Protein AF-K7F8R0-F1 (afdb_monomer_lite)

InterPro domains:
  IPR014720 Double-stranded RNA-binding domain [PF00035] (18-51)
  IPR040375 Microprocessor complex subunit DGCR8 [PTHR13482] (1-139)

Radius of gyration: 31.03 Å; chains: 1; bounding box: 39×104×56 Å

Foldseek 3Di:
DPDFDWDKDWADDPDQKIKIWIHGRPDIDIDIDNDPVVSVVVRVVVVVCVVPVPDDDVVVVCCVPNDVVVVVCPCVLQPQDPVNLCVPDDPPDDSVSVVVSVVVVVVVVVVVVVVVVPDPDDDPDDDDDDDDDDDDDDDD

Organism: Pelodiscus sinensis (NCBI:txid13735)

Sequence (140 aa):
MGDTSIKFEVIPGKNQKSEYVLTCGKHTVRGWCKNKRVGKQLASQKILQLLHPHVKNWGSLLRMYGRENNKMVKQETSDKSVIELQQYAKKNKPNVHILNKLQEEMKKLAQEREETRKKPKMTIVESIQPGSEPLCTVDV

Structure (mmCIF, N/CA/C/O backbone):
data_AF-K7F8R0-F1
#
_entry.id   AF-K7F8R0-F1
#
loop_
_atom_site.group_PDB
_atom_site.id
_atom_site.type_symbol
_atom_site.label_atom_id
_atom_site.label_alt_id
_atom_site.label_comp_id
_atom_site.label_asym_id
_atom_site.label_entity_id
_atom_site.label_seq_id
_atom_site.pdbx_PDB_ins_code
_atom_site.Cartn_x
_atom_site.Cartn_y
_atom_site.Cartn_z
_atom_site.occupancy
_atom_site.B_iso_or_equiv
_atom_site.auth_seq_id
_atom_site.auth_comp_id
_atom_site.auth_asym_id
_atom_site.auth_atom_id
_atom_site.pdbx_PDB_model_num
ATOM 1 N N . MET A 1 1 ? -6.147 -15.015 0.714 1.00 50.31 1 MET A N 1
ATOM 2 C CA . MET A 1 1 ? -5.274 -14.176 -0.144 1.00 50.31 1 MET A CA 1
ATOM 3 C C . MET A 1 1 ? -3.849 -14.188 0.418 1.00 50.31 1 MET A C 1
ATOM 5 O O . MET A 1 1 ? -3.271 -13.133 0.646 1.00 50.31 1 MET A O 1
ATOM 9 N N . GLY A 1 2 ? -3.316 -15.375 0.713 1.00 52.72 2 GLY A N 1
ATOM 10 C CA . GLY A 1 2 ? -1.938 -15.565 1.170 1.00 52.72 2 GLY A CA 1
ATOM 11 C C . GLY A 1 2 ? -1.129 -16.126 0.008 1.00 52.72 2 GLY A C 1
ATOM 12 O O . GLY A 1 2 ? -1.693 -16.850 -0.805 1.00 52.72 2 GLY A O 1
ATOM 13 N N . ASP A 1 3 ? 0.141 -15.752 -0.076 1.00 53.88 3 ASP A N 1
ATOM 14 C CA . ASP A 1 3 ? 1.153 -16.313 -0.986 1.00 53.88 3 ASP A CA 1
ATOM 15 C C . ASP A 1 3 ? 1.229 -15.758 -2.414 1.00 53.88 3 ASP A C 1
ATOM 17 O O . ASP A 1 3 ? 1.693 -16.424 -3.339 1.00 53.88 3 ASP A O 1
ATOM 21 N N . THR A 1 4 ? 0.905 -14.478 -2.609 1.00 71.38 4 THR A N 1
ATOM 22 C CA . THR A 1 4 ? 1.433 -13.768 -3.784 1.00 71.38 4 THR A CA 1
ATOM 23 C C . THR A 1 4 ? 2.834 -13.266 -3.453 1.00 71.38 4 THR A C 1
ATOM 25 O O . THR A 1 4 ? 2.983 -12.325 -2.676 1.00 71.38 4 THR A O 1
ATOM 28 N N . SER A 1 5 ? 3.873 -13.878 -4.023 1.00 86.06 5 SER A N 1
ATOM 29 C CA . SER A 1 5 ? 5.242 -13.380 -3.860 1.00 86.06 5 SER A CA 1
ATOM 30 C C . SER A 1 5 ? 5.360 -11.965 -4.445 1.00 86.06 5 SER A C 1
ATOM 32 O O . SER A 1 5 ? 4.982 -11.708 -5.593 1.00 86.06 5 SER A O 1
ATOM 34 N N . ILE A 1 6 ? 5.848 -11.029 -3.624 1.00 91.25 6 ILE A N 1
ATOM 35 C CA . ILE A 1 6 ? 6.042 -9.627 -4.004 1.00 91.25 6 ILE A CA 1
ATOM 36 C C . ILE A 1 6 ? 7.539 -9.340 -4.039 1.00 91.25 6 ILE A C 1
ATOM 38 O O . ILE A 1 6 ? 8.221 -9.453 -3.021 1.00 91.25 6 ILE A O 1
ATOM 42 N N . LYS A 1 7 ? 8.046 -8.932 -5.202 1.00 94.69 7 LYS A N 1
ATOM 43 C CA . LYS A 1 7 ? 9.437 -8.499 -5.386 1.00 94.69 7 LYS A CA 1
ATOM 44 C C . LYS A 1 7 ? 9.458 -7.073 -5.910 1.00 94.69 7 LYS A C 1
ATOM 46 O O . LYS A 1 7 ? 8.760 -6.760 -6.871 1.00 94.69 7 LYS A O 1
ATOM 51 N N . PHE A 1 8 ? 10.235 -6.210 -5.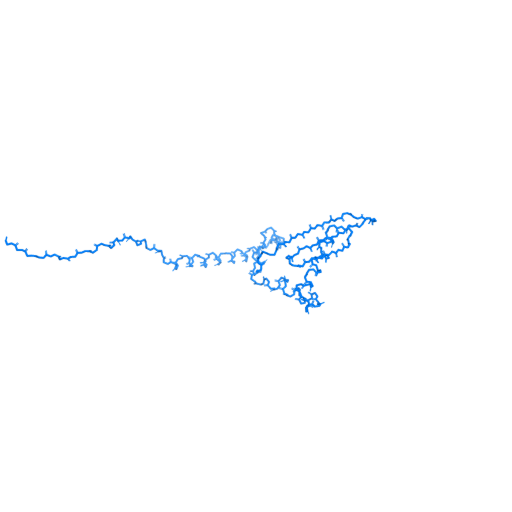262 1.00 95.69 8 PHE A N 1
ATOM 52 C CA . PHE A 1 8 ? 10.375 -4.808 -5.640 1.00 95.69 8 PHE A CA 1
ATOM 53 C C . PHE A 1 8 ? 11.844 -4.438 -5.780 1.00 95.69 8 PHE A C 1
ATOM 55 O O . PHE A 1 8 ? 12.605 -4.529 -4.815 1.00 95.69 8 PHE A O 1
ATOM 62 N N . GLU A 1 9 ? 12.199 -3.943 -6.955 1.00 95.38 9 GLU A N 1
ATOM 63 C CA . GLU A 1 9 ? 13.558 -3.574 -7.319 1.00 95.38 9 GLU A CA 1
ATOM 64 C C . GLU A 1 9 ? 13.592 -2.137 -7.844 1.00 95.38 9 GLU A C 1
ATOM 66 O O . GLU A 1 9 ? 12.618 -1.620 -8.400 1.00 95.38 9 GLU A O 1
ATOM 71 N N . VAL A 1 10 ? 14.722 -1.468 -7.618 1.00 94.69 10 VAL A N 1
ATOM 72 C CA . VAL A 1 10 ? 14.986 -0.125 -8.133 1.00 94.69 10 VAL A CA 1
ATOM 73 C C . VAL A 1 10 ? 16.331 -0.149 -8.828 1.00 94.69 10 VAL A C 1
ATOM 75 O O . VAL A 1 10 ? 17.348 -0.437 -8.203 1.00 94.69 10 VAL A O 1
ATOM 78 N N . ILE A 1 11 ? 16.313 0.184 -10.109 1.00 94.00 11 ILE A N 1
ATOM 79 C CA . ILE A 1 11 ? 17.474 0.226 -10.979 1.00 94.00 11 ILE A CA 1
ATOM 80 C C . ILE A 1 11 ? 17.855 1.704 -11.137 1.00 94.00 11 ILE A C 1
ATOM 82 O O . ILE A 1 11 ? 17.040 2.505 -11.611 1.00 94.00 11 ILE A O 1
ATOM 86 N N . PRO A 1 12 ? 19.051 2.129 -10.695 1.00 92.25 12 PRO A N 1
ATOM 87 C CA . PRO A 1 12 ? 19.497 3.500 -10.900 1.00 92.25 12 PRO A CA 1
ATOM 88 C C . PRO A 1 12 ? 19.640 3.770 -12.401 1.00 92.25 12 PRO A C 1
ATOM 90 O O . PRO A 1 12 ? 20.236 2.981 -13.128 1.00 92.25 12 PRO A O 1
ATOM 93 N N . GLY A 1 13 ? 19.076 4.882 -12.871 1.00 88.62 13 GLY A N 1
ATOM 94 C CA . GLY A 1 13 ? 19.156 5.283 -14.270 1.00 88.62 13 GLY A CA 1
ATOM 95 C C . GLY A 1 13 ? 19.813 6.645 -14.451 1.00 88.62 13 GLY A C 1
ATOM 96 O O . GLY A 1 13 ? 20.412 7.213 -13.538 1.00 88.62 13 GLY A O 1
ATOM 97 N N . LYS A 1 14 ? 19.706 7.172 -15.671 1.00 84.81 14 LYS A N 1
ATOM 98 C CA . LYS A 1 14 ? 20.285 8.467 -16.053 1.00 84.81 14 LYS A CA 1
ATOM 99 C C . LYS A 1 14 ? 19.407 9.629 -15.552 1.00 84.81 14 LYS A C 1
ATOM 101 O O . LYS A 1 14 ? 18.218 9.459 -15.286 1.00 84.81 14 LYS A O 1
ATOM 106 N N . ASN A 1 15 ? 19.979 10.832 -15.455 1.00 86.38 15 ASN A N 1
ATOM 107 C CA . ASN A 1 15 ? 19.266 12.084 -15.138 1.00 86.38 15 ASN A CA 1
ATOM 108 C C . ASN A 1 15 ? 18.554 12.110 -13.769 1.00 86.38 15 ASN A C 1
ATOM 110 O O . ASN A 1 15 ? 17.430 12.603 -13.662 1.00 86.38 15 ASN A O 1
ATOM 114 N N . GLN A 1 16 ? 19.193 11.574 -12.723 1.00 85.25 16 GLN A N 1
ATOM 115 C CA . GLN A 1 16 ? 18.655 11.534 -11.350 1.00 85.25 16 GLN A CA 1
ATOM 116 C C . GLN A 1 16 ? 17.259 10.888 -11.232 1.00 85.25 16 GLN A C 1
ATOM 118 O O . GLN A 1 16 ? 16.465 11.228 -10.352 1.00 85.25 16 GLN A O 1
ATOM 123 N N . LYS A 1 17 ? 16.940 9.952 -12.131 1.00 91.31 17 LYS A N 1
ATOM 124 C CA . LYS A 1 17 ? 15.740 9.118 -12.056 1.00 91.31 17 LYS A CA 1
ATOM 125 C C . LYS A 1 17 ? 16.150 7.656 -11.976 1.00 91.31 17 LYS A C 1
ATOM 127 O O . LYS A 1 17 ? 17.102 7.227 -12.622 1.00 91.31 17 LYS A O 1
ATOM 132 N N . SER A 1 18 ? 15.400 6.890 -11.200 1.00 94.81 18 SER A N 1
ATOM 133 C CA . SER A 1 18 ? 15.559 5.443 -11.092 1.00 94.81 18 SER A CA 1
ATOM 134 C C . SER A 1 18 ? 14.355 4.750 -11.714 1.00 94.81 18 SER A C 1
ATOM 136 O O . SER A 1 18 ? 13.216 5.200 -11.546 1.00 94.81 18 SER A O 1
ATOM 138 N N . GLU A 1 19 ? 14.596 3.657 -12.423 1.00 96.56 19 GLU A N 1
ATOM 139 C CA . GLU A 1 19 ? 13.537 2.764 -12.872 1.00 96.56 19 GLU A CA 1
ATOM 140 C C . GLU A 1 19 ? 13.111 1.881 -11.693 1.00 96.56 19 GLU A C 1
ATOM 142 O O . GLU A 1 19 ? 13.944 1.354 -10.961 1.00 96.56 19 GLU A O 1
ATOM 147 N N . TYR A 1 20 ? 11.811 1.757 -11.458 1.00 97.00 20 TYR A N 1
ATOM 148 C CA . TYR A 1 20 ? 11.249 0.809 -10.507 1.00 97.00 20 TYR A CA 1
ATOM 149 C C . TYR A 1 20 ? 10.670 -0.383 -11.258 1.00 97.00 20 TYR A C 1
ATOM 151 O O . TYR A 1 20 ? 10.066 -0.215 -12.319 1.00 97.00 20 TYR A O 1
ATOM 159 N N . VAL A 1 21 ? 10.780 -1.565 -10.656 1.00 97.12 21 VAL A N 1
ATOM 160 C CA . VAL A 1 21 ? 10.122 -2.793 -11.105 1.00 97.12 21 VAL A CA 1
ATOM 161 C C . VAL A 1 21 ? 9.427 -3.427 -9.901 1.00 97.12 21 VAL A C 1
ATOM 163 O O . VAL A 1 21 ? 10.037 -3.608 -8.848 1.00 97.12 21 VAL A O 1
ATOM 166 N N . LEU A 1 22 ? 8.134 -3.726 -10.028 1.00 97.06 22 LEU A N 1
ATOM 167 C CA . LEU A 1 22 ? 7.357 -4.440 -9.013 1.00 97.06 22 LEU A CA 1
ATOM 168 C C . LEU A 1 22 ? 6.680 -5.642 -9.657 1.00 97.06 22 LEU A C 1
ATOM 170 O O . LEU A 1 22 ? 5.896 -5.483 -10.593 1.00 97.06 22 LEU A O 1
ATOM 174 N N . THR A 1 23 ? 6.945 -6.815 -9.099 1.00 96.19 23 THR A N 1
ATOM 175 C CA . THR A 1 23 ? 6.323 -8.078 -9.488 1.00 96.19 23 THR A CA 1
ATOM 176 C C . THR A 1 23 ? 5.450 -8.564 -8.342 1.00 96.19 23 THR A C 1
ATOM 178 O O . THR A 1 23 ? 5.908 -8.650 -7.203 1.00 96.19 23 THR A O 1
ATOM 181 N N . CYS A 1 24 ? 4.189 -8.862 -8.641 1.00 93.94 24 CYS A N 1
ATOM 182 C CA . CYS A 1 24 ? 3.191 -9.380 -7.714 1.00 93.94 24 CYS A CA 1
ATOM 183 C C . CYS A 1 24 ? 2.495 -10.577 -8.376 1.00 93.94 24 CYS A C 1
ATOM 185 O O . CYS A 1 24 ? 1.548 -10.416 -9.157 1.00 93.94 24 CYS A O 1
ATOM 187 N N . GLY A 1 25 ? 3.007 -11.785 -8.116 1.00 91.12 25 GLY A N 1
ATOM 188 C CA . GLY A 1 25 ? 2.552 -13.008 -8.781 1.00 91.12 25 GLY A CA 1
ATOM 189 C C . GLY A 1 25 ? 2.726 -12.915 -10.299 1.00 91.12 25 GLY A C 1
ATOM 190 O O . GLY A 1 25 ? 3.843 -12.783 -10.787 1.00 91.12 25 GLY A O 1
ATOM 191 N N . LYS A 1 26 ? 1.612 -12.940 -11.044 1.00 91.88 26 LYS A N 1
ATOM 192 C CA . LYS A 1 26 ? 1.595 -12.826 -12.515 1.00 91.88 26 LYS A CA 1
ATOM 193 C C . LYS A 1 26 ? 1.692 -11.393 -13.057 1.00 91.88 26 LYS A C 1
ATOM 195 O O . LYS A 1 26 ? 1.810 -11.212 -14.264 1.00 91.88 26 LYS A O 1
ATOM 200 N N . HIS A 1 27 ? 1.585 -10.377 -12.201 1.00 95.25 27 HIS A N 1
ATOM 201 C CA . HIS A 1 27 ? 1.563 -8.979 -12.631 1.00 95.25 27 HIS A CA 1
ATOM 202 C C . HIS A 1 27 ? 2.927 -8.334 -12.414 1.00 95.25 27 HIS A C 1
ATOM 204 O O . HIS A 1 27 ? 3.414 -8.285 -11.285 1.00 95.25 27 HIS A O 1
ATOM 210 N N . THR A 1 28 ? 3.496 -7.774 -13.477 1.00 96.38 28 THR A N 1
ATOM 211 C CA . THR A 1 28 ? 4.764 -7.042 -13.428 1.00 96.38 28 THR A CA 1
ATOM 212 C C . THR A 1 28 ? 4.556 -5.636 -13.962 1.00 96.38 28 THR A C 1
ATOM 214 O O . THR A 1 28 ? 4.003 -5.450 -15.045 1.00 96.38 28 THR A O 1
ATOM 217 N N . VAL A 1 29 ? 5.008 -4.632 -13.212 1.00 97.31 29 VAL A N 1
ATOM 218 C CA . VAL A 1 29 ? 4.937 -3.224 -13.618 1.00 97.31 29 VAL A CA 1
ATOM 219 C C . VAL A 1 29 ? 6.300 -2.563 -13.512 1.00 97.31 29 VAL A C 1
ATOM 221 O O . VAL A 1 29 ? 7.058 -2.815 -12.577 1.00 97.31 29 VAL A O 1
ATOM 224 N N . ARG A 1 30 ? 6.581 -1.672 -14.464 1.00 97.12 30 ARG A N 1
ATOM 225 C CA . ARG A 1 30 ? 7.804 -0.868 -14.517 1.00 97.12 30 ARG A CA 1
ATOM 226 C C . ARG A 1 30 ? 7.511 0.613 -14.739 1.00 97.12 30 ARG A C 1
ATOM 228 O O . ARG A 1 30 ? 6.423 0.988 -15.201 1.00 97.12 30 ARG A O 1
ATOM 235 N N . GLY A 1 31 ? 8.467 1.467 -14.399 1.00 95.88 31 GLY A N 1
ATOM 236 C CA . GLY A 1 31 ? 8.395 2.894 -14.691 1.00 95.88 31 GLY A CA 1
ATOM 237 C C . GLY A 1 31 ? 9.486 3.707 -14.012 1.00 95.88 31 GLY A C 1
ATOM 238 O O . GLY A 1 31 ? 10.294 3.185 -13.261 1.00 95.88 31 GLY A O 1
ATOM 239 N N . TRP A 1 32 ? 9.488 5.014 -14.252 1.00 95.75 32 TRP A N 1
ATOM 240 C CA . TRP A 1 32 ? 10.500 5.922 -13.715 1.00 95.75 32 TRP A CA 1
ATOM 241 C C . TRP A 1 32 ? 10.014 6.631 -12.453 1.00 95.75 32 TRP A C 1
ATOM 243 O O . TRP A 1 32 ? 8.856 7.041 -12.359 1.00 95.75 32 TRP A O 1
ATOM 253 N N . CYS A 1 33 ? 10.908 6.821 -11.487 1.00 94.75 33 CYS A N 1
ATOM 254 C CA . CYS A 1 33 ? 10.637 7.553 -10.256 1.00 94.75 33 CYS A CA 1
ATOM 255 C C . CYS A 1 33 ? 11.849 8.378 -9.806 1.00 94.75 33 CYS A C 1
ATOM 257 O O . CYS A 1 33 ? 12.984 8.116 -10.195 1.00 94.75 33 CYS A O 1
ATOM 259 N N . LYS A 1 34 ? 11.596 9.398 -8.977 1.00 93.06 34 LYS A N 1
ATOM 260 C CA . LYS A 1 34 ? 12.658 10.218 -8.368 1.00 93.06 34 LYS A CA 1
ATOM 261 C C . LYS A 1 34 ? 13.334 9.513 -7.189 1.00 93.06 34 LYS A C 1
ATOM 263 O O . LYS A 1 34 ? 14.488 9.777 -6.897 1.00 93.06 34 LYS A O 1
ATOM 268 N N . ASN A 1 35 ? 12.599 8.663 -6.469 1.00 93.12 35 ASN A N 1
ATOM 269 C CA . ASN A 1 35 ? 13.111 7.937 -5.310 1.00 93.12 35 ASN A CA 1
ATOM 270 C C . ASN A 1 35 ? 12.336 6.631 -5.068 1.00 93.12 35 ASN A C 1
ATOM 272 O O . ASN A 1 35 ? 11.211 6.448 -5.544 1.00 93.12 35 ASN A O 1
ATOM 276 N N . LYS A 1 36 ? 12.931 5.747 -4.257 1.00 93.75 36 LYS A N 1
ATOM 277 C CA . LYS A 1 36 ? 12.403 4.414 -3.922 1.00 93.75 36 LYS A CA 1
ATOM 278 C C . LYS A 1 36 ? 10.980 4.447 -3.353 1.00 93.75 36 LYS A C 1
ATOM 280 O O .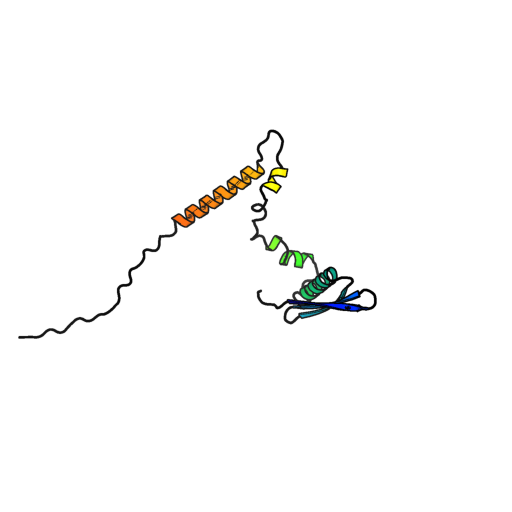 LYS A 1 36 ? 10.166 3.589 -3.686 1.00 93.75 36 LYS A O 1
ATOM 285 N N . ARG A 1 37 ? 10.670 5.429 -2.496 1.00 95.31 37 ARG A N 1
ATOM 286 C CA . ARG A 1 37 ? 9.356 5.551 -1.843 1.00 95.31 37 ARG A CA 1
ATOM 287 C C . ARG A 1 37 ? 8.264 5.856 -2.863 1.00 95.31 37 ARG A C 1
ATOM 289 O O . ARG A 1 37 ? 7.259 5.155 -2.889 1.00 95.31 37 ARG A O 1
ATOM 296 N N . VAL A 1 38 ? 8.479 6.859 -3.712 1.00 95.19 38 VAL A N 1
ATOM 297 C CA . VAL A 1 38 ? 7.543 7.233 -4.781 1.00 95.19 38 VAL A CA 1
ATOM 298 C C . VAL A 1 38 ? 7.405 6.095 -5.790 1.00 95.19 38 VAL A C 1
ATOM 300 O O . VAL A 1 38 ? 6.285 5.756 -6.159 1.00 95.19 38 VAL A O 1
ATOM 303 N N . GLY A 1 39 ? 8.515 5.457 -6.178 1.00 96.44 39 GLY A N 1
ATOM 304 C CA . GLY A 1 39 ? 8.501 4.304 -7.081 1.00 96.44 39 GLY A CA 1
ATOM 305 C C . GLY A 1 39 ? 7.645 3.158 -6.555 1.00 96.44 39 GLY A C 1
ATOM 306 O O . GLY A 1 39 ? 6.769 2.678 -7.266 1.00 96.44 39 GLY A O 1
ATOM 307 N N . LYS A 1 40 ? 7.817 2.785 -5.280 1.00 96.19 40 LYS A N 1
ATOM 308 C CA . LYS A 1 40 ? 7.001 1.746 -4.640 1.00 96.19 40 LYS A CA 1
ATOM 309 C C . LYS A 1 40 ? 5.513 2.093 -4.673 1.00 96.19 40 LYS A C 1
ATOM 311 O O . LYS A 1 40 ? 4.712 1.240 -5.024 1.00 96.19 40 LYS A O 1
ATOM 316 N N . GLN A 1 41 ? 5.148 3.335 -4.348 1.00 96.06 41 GLN A N 1
ATOM 317 C CA . GLN A 1 41 ? 3.748 3.766 -4.370 1.00 96.06 41 GLN A CA 1
ATOM 318 C C . GLN A 1 41 ? 3.162 3.680 -5.781 1.00 96.06 41 GLN A C 1
ATOM 320 O O . GLN A 1 41 ? 2.162 3.001 -5.975 1.00 96.06 41 GLN A O 1
ATOM 325 N N . LEU A 1 42 ? 3.812 4.285 -6.779 1.00 96.81 42 LEU A N 1
ATOM 326 C CA . LEU A 1 42 ? 3.349 4.247 -8.171 1.00 96.81 42 LEU A CA 1
ATOM 327 C C . LEU A 1 42 ? 3.214 2.816 -8.696 1.00 96.81 42 LEU A C 1
ATOM 329 O O . LEU A 1 42 ? 2.240 2.486 -9.371 1.00 96.81 42 LEU A O 1
ATOM 333 N N . ALA A 1 43 ? 4.175 1.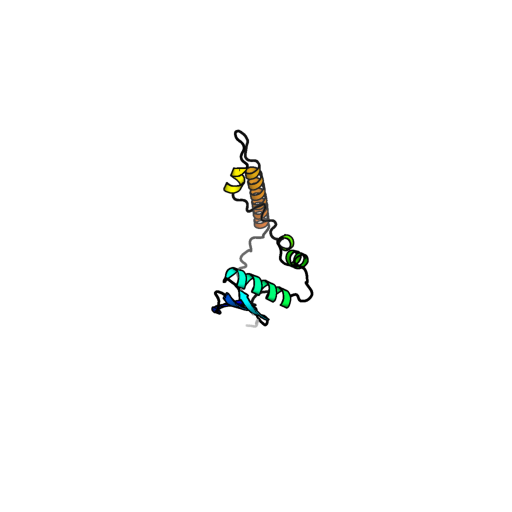958 -8.363 1.00 97.19 43 ALA A N 1
ATOM 334 C CA . ALA A 1 43 ? 4.133 0.556 -8.729 1.00 97.19 43 ALA A CA 1
ATOM 335 C C . ALA A 1 43 ? 2.941 -0.161 -8.076 1.00 97.19 43 ALA A C 1
ATOM 337 O O . ALA A 1 43 ? 2.170 -0.815 -8.775 1.00 97.19 43 ALA A O 1
ATOM 338 N N . SER A 1 44 ? 2.734 0.019 -6.767 1.00 94.31 44 SER A N 1
ATOM 339 C CA . SER A 1 44 ? 1.589 -0.550 -6.050 1.00 94.31 44 SER A CA 1
ATOM 340 C C . SER A 1 44 ? 0.257 -0.090 -6.638 1.00 94.31 44 SER A C 1
ATOM 342 O O . SER A 1 44 ? -0.640 -0.909 -6.813 1.00 94.31 44 SER A O 1
ATOM 344 N N . GLN A 1 45 ? 0.129 1.190 -7.001 1.00 94.69 45 GLN A N 1
ATOM 345 C CA . GLN A 1 45 ? -1.080 1.721 -7.639 1.00 94.69 45 GLN A CA 1
ATOM 346 C C . GLN A 1 45 ? -1.358 1.027 -8.981 1.00 94.69 45 GLN A C 1
ATOM 348 O O . GLN A 1 45 ? -2.481 0.594 -9.228 1.00 94.69 45 GLN A O 1
ATOM 353 N N . LYS A 1 46 ? -0.331 0.853 -9.826 1.00 95.56 46 LYS A N 1
ATOM 354 C CA . LYS A 1 46 ? -0.470 0.138 -11.104 1.00 95.56 46 LYS A CA 1
ATOM 355 C C . LYS A 1 46 ? -0.824 -1.338 -10.911 1.00 95.56 46 LYS A C 1
ATOM 357 O O . LYS A 1 46 ? -1.679 -1.846 -11.627 1.00 95.56 46 LYS A O 1
ATOM 362 N N . ILE A 1 47 ? -0.210 -2.021 -9.943 1.00 95.12 47 ILE A N 1
ATOM 363 C CA . ILE A 1 47 ? -0.563 -3.410 -9.615 1.00 95.12 47 ILE A CA 1
ATOM 364 C C . ILE A 1 47 ? -2.016 -3.503 -9.141 1.00 95.12 47 ILE A C 1
ATOM 366 O O . ILE A 1 47 ? -2.741 -4.379 -9.600 1.00 95.12 47 ILE A O 1
ATOM 370 N N . LEU A 1 48 ? -2.471 -2.591 -8.277 1.00 93.56 48 LEU A N 1
ATOM 371 C CA . LEU A 1 48 ? -3.864 -2.558 -7.819 1.00 93.56 48 LEU A CA 1
ATOM 372 C C . LEU A 1 48 ? -4.844 -2.363 -8.982 1.00 93.56 48 LEU A C 1
ATOM 374 O O . LEU A 1 48 ? -5.884 -3.015 -9.002 1.00 93.56 48 LEU A O 1
ATOM 378 N N . GLN A 1 49 ? -4.488 -1.546 -9.977 1.00 94.12 49 GLN A N 1
ATOM 379 C CA . GLN A 1 49 ? -5.288 -1.385 -11.192 1.00 94.12 49 GLN A CA 1
ATOM 380 C C . GLN A 1 49 ? -5.363 -2.672 -12.026 1.00 94.12 49 GLN A C 1
ATOM 382 O O . GLN A 1 49 ? -6.418 -2.973 -12.578 1.00 94.12 49 GLN A O 1
ATOM 387 N N . LEU A 1 50 ? -4.267 -3.435 -12.115 1.00 93.75 50 LEU A N 1
ATOM 388 C CA . LEU A 1 50 ? -4.244 -4.727 -12.813 1.00 93.75 50 LEU A CA 1
ATOM 389 C C . LEU A 1 50 ? -5.058 -5.799 -12.082 1.00 93.75 50 LEU A C 1
ATOM 391 O O . LEU A 1 50 ? -5.689 -6.633 -12.723 1.00 93.75 50 LEU A O 1
ATOM 395 N N . LEU A 1 51 ? -5.061 -5.767 -10.748 1.00 91.62 51 LEU A N 1
ATOM 396 C CA . LEU A 1 51 ? -5.871 -6.670 -9.929 1.00 91.62 51 LEU A CA 1
ATOM 397 C C . LEU A 1 51 ? -7.367 -6.342 -10.012 1.00 91.62 51 LEU A C 1
ATOM 399 O O . LEU A 1 51 ? -8.188 -7.253 -9.971 1.00 91.62 51 LEU A O 1
ATOM 403 N N . HIS A 1 52 ? -7.713 -5.059 -10.148 1.00 92.31 52 HIS A N 1
ATOM 404 C CA . HIS A 1 52 ? -9.094 -4.572 -10.186 1.00 92.31 52 HIS A CA 1
ATOM 405 C C . HIS A 1 52 ? -9.351 -3.697 -11.418 1.00 92.31 52 HIS A C 1
ATOM 407 O O . HIS A 1 52 ? -9.587 -2.495 -11.279 1.00 92.31 52 HIS A O 1
ATOM 413 N N . PRO A 1 53 ? -9.358 -4.267 -12.637 1.00 93.12 53 PRO A N 1
ATOM 414 C CA . PRO A 1 53 ? -9.492 -3.490 -13.873 1.00 93.12 53 PRO A CA 1
ATOM 415 C C . PRO A 1 53 ? -10.820 -2.721 -13.966 1.00 93.12 53 PRO A C 1
ATOM 417 O O . PRO A 1 53 ? -10.900 -1.690 -14.631 1.00 93.12 53 PRO A O 1
ATOM 420 N N . HIS A 1 54 ? -11.861 -3.186 -13.271 1.00 93.50 54 HIS A N 1
ATOM 421 C CA . HIS A 1 54 ? -13.173 -2.534 -13.233 1.00 93.50 54 HIS A CA 1
ATOM 422 C C . HIS A 1 54 ? -13.251 -1.368 -12.237 1.00 93.50 54 HIS A C 1
ATOM 424 O O . HIS A 1 54 ? -14.158 -0.539 -12.327 1.00 93.50 54 HIS A O 1
ATOM 430 N N . VAL A 1 55 ? -12.309 -1.272 -11.296 1.00 92.69 55 VAL A N 1
ATOM 431 C CA . VAL A 1 55 ? -12.287 -0.209 -10.290 1.00 92.69 55 VAL A CA 1
ATOM 432 C C . VAL A 1 55 ? -11.508 0.976 -10.852 1.00 92.69 55 VAL A C 1
ATOM 434 O O . VAL A 1 55 ? -10.298 0.904 -11.048 1.00 92.69 55 VAL A O 1
ATOM 437 N N . LYS A 1 56 ? -12.217 2.076 -11.133 1.00 89.62 56 LYS A N 1
ATOM 438 C CA . LYS A 1 56 ? -11.646 3.284 -11.762 1.00 89.62 56 LYS A CA 1
ATOM 439 C C . LYS A 1 56 ? -11.354 4.422 -10.785 1.00 89.62 56 LYS A C 1
ATOM 441 O O . LYS A 1 56 ? -10.633 5.352 -11.127 1.00 89.62 56 LYS A O 1
ATOM 446 N N . ASN A 1 57 ? -11.949 4.391 -9.593 1.00 93.69 57 ASN A N 1
ATOM 447 C CA . ASN A 1 57 ? -11.859 5.478 -8.624 1.00 93.69 57 ASN A CA 1
ATOM 448 C C . ASN A 1 57 ? -11.252 5.000 -7.295 1.00 93.69 57 ASN A C 1
ATOM 450 O O . ASN A 1 57 ? -11.464 3.870 -6.850 1.00 93.69 57 ASN A O 1
ATOM 454 N N . TRP A 1 58 ? -10.503 5.896 -6.647 1.00 89.38 58 TRP A N 1
ATOM 455 C CA . TRP A 1 58 ? -9.882 5.624 -5.350 1.00 89.38 58 TRP A CA 1
ATOM 456 C C . TRP A 1 58 ? -10.912 5.396 -4.245 1.00 89.38 58 TRP A C 1
ATOM 458 O O . TRP A 1 58 ? -10.629 4.649 -3.319 1.00 89.38 58 TRP A O 1
ATOM 468 N N . GLY A 1 59 ? -12.109 5.985 -4.350 1.00 89.94 59 GLY A N 1
ATOM 469 C CA . GLY A 1 59 ? -13.176 5.830 -3.357 1.00 89.94 59 GLY A CA 1
ATOM 470 C C . GLY A 1 59 ? -13.638 4.379 -3.197 1.00 89.94 59 GLY A C 1
ATOM 471 O O . GLY A 1 59 ? -13.694 3.873 -2.080 1.00 89.94 59 GLY A O 1
ATOM 472 N N . SER A 1 60 ? -13.898 3.678 -4.302 1.00 89.88 60 SER A N 1
ATOM 473 C CA . SER A 1 60 ? -14.232 2.251 -4.304 1.00 89.88 60 SER A CA 1
ATOM 474 C C . SER A 1 60 ? -13.094 1.416 -3.728 1.00 89.88 60 SER A C 1
ATOM 476 O O . SER A 1 60 ? -13.334 0.555 -2.887 1.00 89.88 60 SER A O 1
ATOM 478 N N . LEU A 1 61 ? -11.848 1.703 -4.112 1.00 88.88 61 LEU A N 1
ATOM 479 C CA . LEU A 1 61 ? -10.683 0.976 -3.608 1.00 88.88 61 LEU A CA 1
ATOM 480 C C . LEU A 1 61 ? -10.470 1.192 -2.101 1.00 88.88 61 LEU A C 1
ATOM 482 O O . LEU A 1 61 ? -10.225 0.236 -1.371 1.00 88.88 61 LEU A O 1
ATOM 486 N N . LEU A 1 62 ? -10.621 2.430 -1.626 1.00 87.19 62 LEU A N 1
ATOM 487 C CA . LEU A 1 62 ? -10.579 2.796 -0.210 1.00 87.19 62 LEU A CA 1
ATOM 488 C C . LEU A 1 62 ? -11.744 2.188 0.569 1.00 87.19 62 LEU A C 1
ATOM 490 O O . LEU A 1 62 ? -11.580 1.874 1.738 1.00 87.19 62 LEU A O 1
ATOM 494 N N . ARG A 1 63 ? -12.906 1.969 -0.045 1.00 86.19 63 ARG A N 1
ATOM 495 C CA . ARG A 1 63 ? -13.984 1.222 0.609 1.00 86.19 63 ARG A CA 1
ATOM 496 C C . ARG A 1 63 ? -13.633 -0.258 0.733 1.00 86.19 63 ARG A C 1
ATOM 498 O O . ARG A 1 63 ? -13.830 -0.818 1.798 1.00 86.19 63 ARG A O 1
ATOM 505 N N . MET A 1 64 ? -13.076 -0.870 -0.317 1.00 85.50 64 MET A N 1
ATOM 506 C CA . MET A 1 64 ? -12.702 -2.293 -0.324 1.00 85.50 64 MET A CA 1
ATOM 507 C C . MET A 1 64 ? -11.540 -2.625 0.622 1.00 85.50 64 MET A C 1
ATOM 509 O O . MET A 1 64 ? -11.583 -3.645 1.306 1.00 85.50 64 MET A O 1
ATOM 513 N N . TYR A 1 65 ? -10.508 -1.780 0.648 1.00 84.44 65 TYR A N 1
ATOM 514 C CA . TYR A 1 65 ? -9.253 -2.029 1.370 1.00 84.44 65 TYR A CA 1
ATOM 515 C C . TYR A 1 65 ? -9.009 -1.089 2.549 1.00 84.44 65 TYR A C 1
ATOM 517 O O . TYR A 1 65 ? -8.105 -1.323 3.349 1.00 84.44 65 TYR A O 1
ATOM 525 N N . GLY A 1 66 ? -9.758 0.004 2.643 1.00 79.88 66 GLY A N 1
ATOM 526 C CA . GLY A 1 66 ? -9.597 0.971 3.715 1.00 79.88 66 GLY A CA 1
ATOM 527 C C . GLY A 1 66 ? -10.249 0.526 5.016 1.00 79.88 66 GLY A C 1
ATOM 528 O O . GLY A 1 66 ? -10.865 -0.533 5.147 1.00 79.88 66 GLY A O 1
ATOM 529 N N . ARG A 1 67 ? -10.075 1.390 6.011 1.00 64.94 67 ARG A N 1
ATOM 530 C CA . ARG A 1 67 ? -10.313 1.133 7.435 1.00 64.94 67 ARG A CA 1
ATOM 531 C C . ARG A 1 67 ? -11.737 0.660 7.758 1.00 64.94 67 ARG A C 1
ATOM 533 O O . ARG A 1 67 ? -11.917 -0.085 8.711 1.00 64.94 67 ARG A O 1
ATOM 540 N N . GLU A 1 68 ? -12.736 1.015 6.950 1.00 57.03 68 GLU A N 1
ATOM 541 C CA . GLU A 1 68 ? -14.131 0.628 7.198 1.00 57.03 68 GLU A CA 1
ATOM 542 C C . GLU A 1 68 ? -14.440 -0.859 6.963 1.00 57.03 68 GLU A C 1
ATOM 544 O O . GLU A 1 68 ? -15.329 -1.392 7.624 1.00 57.03 68 GLU A O 1
ATOM 549 N N . ASN A 1 69 ? -13.693 -1.550 6.098 1.00 53.88 69 ASN A N 1
ATOM 550 C CA . ASN A 1 69 ? -13.811 -3.006 5.947 1.00 53.88 69 ASN A CA 1
ATOM 551 C C . ASN A 1 69 ? -13.055 -3.773 7.043 1.00 53.88 69 ASN A C 1
ATOM 553 O O . ASN A 1 69 ? -13.324 -4.944 7.288 1.00 53.88 69 ASN A O 1
ATOM 557 N N . ASN A 1 70 ? -12.174 -3.088 7.775 1.00 51.34 70 ASN A N 1
ATOM 558 C CA . ASN A 1 70 ? -11.565 -3.560 9.013 1.00 51.34 70 ASN A CA 1
ATOM 559 C C . ASN A 1 70 ? -12.450 -3.233 10.230 1.00 51.34 70 ASN A C 1
ATOM 561 O O . ASN A 1 70 ? -11.934 -3.020 11.313 1.00 51.34 70 ASN A O 1
ATOM 565 N N . LYS A 1 71 ? -13.786 -3.202 10.124 1.00 46.72 71 LYS A N 1
ATOM 566 C CA . LYS A 1 71 ? -14.673 -3.067 11.304 1.00 46.72 71 LYS A CA 1
ATOM 567 C C . LYS A 1 71 ? -14.730 -4.324 12.195 1.00 46.72 71 LYS A C 1
ATOM 569 O O . LYS A 1 71 ? -15.378 -4.286 13.236 1.00 46.72 71 LYS A O 1
ATOM 574 N N . MET A 1 72 ? -13.985 -5.390 11.871 1.00 46.19 72 MET A N 1
ATOM 575 C CA . MET A 1 72 ? -13.543 -6.371 12.883 1.00 46.19 72 MET A CA 1
ATOM 576 C C . MET A 1 72 ? -12.466 -5.794 13.827 1.00 46.19 72 MET A C 1
ATOM 578 O O . MET A 1 72 ? -12.316 -6.268 14.945 1.00 46.19 72 MET A O 1
ATOM 582 N N . VAL A 1 73 ? -11.801 -4.700 13.444 1.00 46.81 73 VAL A N 1
ATOM 583 C CA . VAL A 1 73 ? -10.971 -3.817 14.283 1.00 46.81 73 VAL A CA 1
ATOM 584 C C . VAL A 1 73 ? -11.869 -2.772 14.957 1.00 46.81 73 VAL A C 1
ATOM 586 O O . VAL A 1 73 ? -11.645 -1.565 14.922 1.00 46.81 73 VAL A O 1
ATOM 589 N N . LYS A 1 74 ? -12.907 -3.237 15.650 1.00 45.50 74 LYS A N 1
ATOM 590 C CA . LYS A 1 74 ? -13.581 -2.473 16.710 1.00 45.50 74 LYS A CA 1
ATOM 591 C C . LYS A 1 74 ? -12.698 -2.486 17.974 1.00 45.50 74 LYS A C 1
ATOM 593 O O . LYS A 1 74 ? -13.156 -2.805 19.061 1.00 45.50 74 LYS A O 1
ATOM 598 N N . GLN A 1 75 ? -11.409 -2.212 17.778 1.00 48.75 75 GLN A N 1
ATOM 599 C CA . GLN A 1 75 ? -10.309 -2.332 18.737 1.00 48.75 75 GLN A CA 1
ATOM 600 C C . GLN A 1 75 ? -9.532 -0.996 18.835 1.00 48.75 75 GLN A C 1
ATOM 602 O O . GLN A 1 75 ? -8.695 -0.800 19.701 1.00 48.75 75 GLN A O 1
ATOM 607 N N . GLU A 1 76 ? -9.826 0.009 18.005 1.00 47.84 76 GLU A N 1
ATOM 608 C CA . GLU A 1 76 ? -9.138 1.310 18.110 1.00 47.84 76 GLU A CA 1
ATOM 609 C C . GLU A 1 76 ? -9.675 2.206 19.236 1.00 47.84 76 GLU A C 1
ATOM 611 O O . GLU A 1 76 ? -9.004 3.140 19.668 1.00 47.84 76 GLU A O 1
ATOM 616 N N . THR A 1 77 ? -10.866 1.925 19.769 1.00 50.66 77 THR A N 1
ATOM 617 C CA . THR A 1 77 ? -11.307 2.525 21.039 1.00 50.66 77 THR A CA 1
ATOM 618 C C . THR A 1 77 ? -10.680 1.819 22.237 1.00 50.66 77 THR A C 1
ATOM 620 O O . THR A 1 77 ? -10.486 2.456 23.271 1.00 50.66 77 THR A O 1
ATOM 623 N N . SER A 1 78 ? -10.313 0.538 22.099 1.00 52.69 78 SER A N 1
ATOM 624 C CA . SER A 1 78 ? -9.659 -0.224 23.159 1.00 52.69 78 SER A CA 1
ATOM 625 C C . SER A 1 78 ? -8.136 -0.064 23.190 1.00 52.69 78 SER A C 1
ATOM 627 O O . SER A 1 78 ? -7.544 -0.259 24.242 1.00 52.69 78 SER A O 1
ATOM 629 N N . ASP A 1 79 ? -7.482 0.324 22.104 1.00 55.47 79 ASP A N 1
ATOM 630 C CA . ASP A 1 79 ? -6.011 0.351 22.074 1.00 55.47 79 ASP A CA 1
ATOM 631 C C . ASP A 1 79 ? -5.421 1.742 22.354 1.00 55.47 79 ASP A C 1
ATOM 633 O O . ASP A 1 79 ? -4.224 1.970 22.179 1.00 55.47 79 ASP A O 1
ATOM 637 N N . LYS A 1 80 ? -6.240 2.688 22.834 1.00 65.88 80 LYS A N 1
ATOM 638 C CA . LYS A 1 80 ? -5.729 3.969 23.332 1.00 65.88 80 LYS A CA 1
ATOM 639 C C . LYS A 1 80 ? -4.898 3.723 24.582 1.00 65.88 80 LYS A C 1
ATOM 641 O O . LYS A 1 80 ? -5.414 3.271 25.606 1.00 65.88 80 LYS A O 1
ATOM 646 N N . SER A 1 81 ? -3.607 4.029 24.495 1.00 74.12 81 SER A N 1
ATOM 647 C CA . SER A 1 81 ? -2.694 3.890 25.628 1.00 74.12 81 SER A CA 1
ATOM 648 C C . SER A 1 81 ? -3.129 4.796 26.785 1.00 74.12 81 SER A C 1
ATOM 650 O O . SER A 1 81 ? -3.667 5.884 26.574 1.00 74.12 81 SER A O 1
ATOM 652 N N . VAL A 1 82 ? -2.859 4.386 28.028 1.00 77.06 82 VAL A N 1
ATOM 653 C CA . VAL A 1 82 ? -3.126 5.225 29.213 1.00 77.06 82 VAL A CA 1
ATOM 654 C C . VAL A 1 82 ? -2.456 6.600 29.079 1.00 77.06 82 VAL A C 1
ATOM 656 O O . VAL A 1 82 ? -3.047 7.602 29.471 1.00 77.06 82 VAL A O 1
ATOM 659 N N . ILE A 1 83 ? -1.278 6.654 28.446 1.00 81.38 83 ILE A N 1
ATOM 660 C CA . ILE A 1 83 ? -0.521 7.881 28.154 1.00 81.38 83 ILE A CA 1
ATOM 661 C C . ILE A 1 83 ? -1.328 8.819 27.246 1.00 81.38 83 ILE A C 1
ATOM 663 O O . ILE A 1 83 ? -1.467 10.004 27.540 1.00 81.38 83 ILE A O 1
ATOM 667 N N . GLU A 1 84 ? -1.922 8.289 26.176 1.00 83.12 84 GLU A N 1
ATOM 668 C CA . GLU A 1 84 ? -2.800 9.056 25.289 1.00 83.12 84 GLU A CA 1
ATOM 669 C C . GLU A 1 84 ? -4.061 9.523 26.023 1.00 83.12 84 GLU A C 1
ATOM 671 O O . GLU A 1 84 ? -4.508 10.650 25.846 1.00 83.12 84 GLU A O 1
ATOM 676 N N . LEU A 1 85 ? -4.641 8.696 26.893 1.00 84.12 85 LEU A N 1
ATOM 677 C CA . LEU A 1 85 ? -5.834 9.084 27.648 1.00 84.12 85 LEU A CA 1
ATOM 678 C C . LEU A 1 85 ? -5.539 10.153 28.707 1.00 84.12 85 LEU A C 1
ATOM 680 O O . LEU A 1 85 ? -6.415 10.956 29.036 1.00 84.12 85 LEU A O 1
ATOM 684 N N . GLN A 1 86 ? -4.311 10.204 29.221 1.00 83.31 86 GLN A N 1
ATOM 685 C CA . GLN A 1 86 ? -3.878 11.179 30.217 1.00 83.31 86 GLN A CA 1
ATOM 686 C C . GLN A 1 86 ? -3.869 12.614 29.673 1.00 83.31 86 GLN A C 1
ATOM 688 O O . GLN A 1 86 ? -4.066 13.548 30.448 1.00 83.31 86 GLN A O 1
ATOM 693 N N . GLN A 1 87 ? -3.770 12.795 28.351 1.00 85.25 87 GLN A N 1
ATOM 694 C CA . GLN A 1 87 ? -3.864 14.113 27.710 1.00 85.25 87 GLN A CA 1
ATOM 695 C C . GLN A 1 87 ? -5.227 14.796 27.930 1.00 85.25 87 GLN A C 1
ATOM 697 O O . GLN A 1 87 ? -5.326 16.019 27.890 1.00 85.25 87 GLN A O 1
ATOM 702 N N . TYR A 1 88 ? -6.283 14.017 28.186 1.00 81.81 88 TYR A N 1
ATOM 703 C CA . TYR A 1 88 ? -7.634 14.528 28.435 1.00 81.81 88 TYR A CA 1
ATOM 704 C C . TYR A 1 88 ? -7.901 14.830 29.917 1.00 81.81 88 TYR A C 1
ATOM 706 O O . TYR A 1 88 ? -9.020 15.201 30.286 1.00 81.81 88 TYR A O 1
ATOM 714 N N . ALA A 1 89 ? -6.899 14.661 30.786 1.00 86.00 89 ALA A N 1
ATOM 715 C CA . ALA A 1 89 ? -7.030 14.956 32.203 1.00 86.00 89 ALA A CA 1
ATOM 716 C C . ALA A 1 89 ? -7.238 16.461 32.429 1.00 86.00 89 ALA A C 1
ATOM 718 O O . ALA A 1 89 ? -6.542 17.307 31.871 1.00 86.00 89 ALA A O 1
ATOM 719 N N . LYS A 1 90 ? -8.196 16.801 33.295 1.00 86.94 90 LYS A N 1
ATOM 720 C CA . LYS A 1 90 ? -8.435 18.177 33.746 1.00 86.94 90 LYS A CA 1
ATOM 721 C C . LYS A 1 90 ? -8.003 18.299 35.201 1.00 86.94 90 LYS A C 1
ATOM 723 O O . LYS A 1 90 ? -8.259 17.399 35.999 1.00 86.94 90 LYS A O 1
ATOM 728 N N . LYS A 1 91 ? -7.380 19.425 35.562 1.00 85.38 91 LYS A N 1
ATOM 729 C CA . LYS A 1 91 ? -6.987 19.700 36.952 1.00 85.38 91 LYS A CA 1
ATOM 730 C C . LYS A 1 91 ? -8.223 19.615 37.857 1.00 85.38 91 LYS A C 1
ATOM 732 O O . LYS A 1 91 ? -9.270 20.167 37.522 1.00 85.38 91 LYS A O 1
ATOM 737 N N . ASN A 1 92 ? -8.094 18.901 38.974 1.00 86.88 92 ASN A N 1
ATOM 738 C CA . ASN A 1 92 ? -9.157 18.664 39.959 1.00 86.88 92 ASN A CA 1
ATOM 739 C C . ASN A 1 92 ? -10.392 17.906 39.432 1.00 86.88 92 ASN A C 1
ATOM 741 O O . ASN A 1 92 ? -11.467 18.011 40.018 1.00 86.88 92 ASN A O 1
ATOM 745 N N . LYS A 1 93 ? -10.271 17.139 38.338 1.00 87.75 93 LYS A N 1
ATOM 746 C CA . LYS A 1 93 ? -11.333 16.234 37.873 1.00 87.75 93 LYS A CA 1
ATOM 747 C C . LYS A 1 93 ? -10.774 14.845 37.561 1.00 87.75 93 LYS A C 1
ATOM 749 O O . LYS A 1 93 ? -9.673 14.743 37.020 1.00 87.75 93 LYS A O 1
ATOM 754 N N . PRO A 1 94 ? -11.526 13.774 37.860 1.00 87.00 94 PRO A N 1
ATOM 755 C CA . PRO A 1 94 ? -11.114 12.425 37.502 1.00 87.00 94 PRO A CA 1
ATOM 756 C C . PRO A 1 94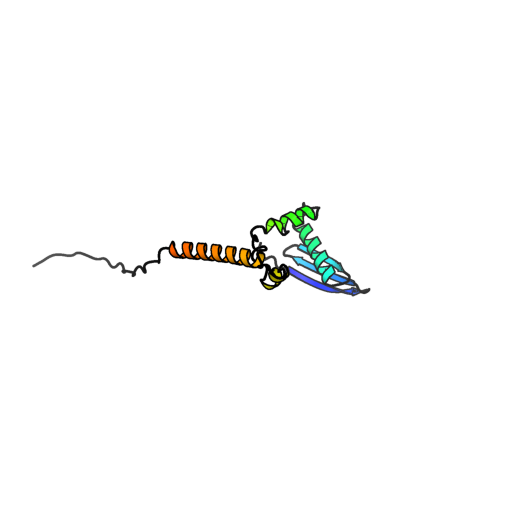 ? -11.063 12.256 35.979 1.00 87.00 94 PRO A C 1
ATOM 758 O O . PRO A 1 94 ? -11.881 12.818 35.243 1.00 87.00 94 PRO A O 1
ATOM 761 N N . ASN A 1 95 ? -10.111 11.453 35.500 1.00 90.50 95 ASN A N 1
ATOM 762 C CA . ASN A 1 95 ? -10.002 11.135 34.081 1.00 90.50 95 ASN 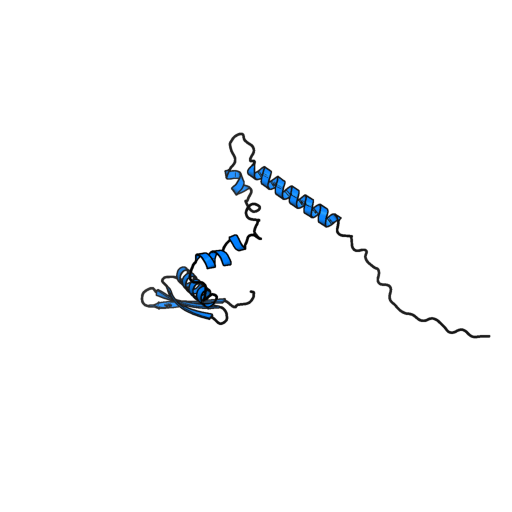A CA 1
ATOM 763 C C . ASN A 1 95 ? -11.037 10.070 33.694 1.00 90.50 95 ASN A C 1
ATOM 765 O O . ASN A 1 95 ? -10.767 8.870 33.717 1.00 90.50 95 ASN A O 1
ATOM 769 N N . VAL A 1 96 ? -12.228 10.533 33.317 1.00 91.69 96 VAL A N 1
ATOM 770 C CA . VAL A 1 96 ? -13.342 9.673 32.894 1.00 91.69 96 VAL A CA 1
ATOM 771 C C . VAL A 1 96 ? -12.987 8.774 31.708 1.00 91.69 96 VAL A C 1
ATOM 773 O O . VAL A 1 96 ? -13.544 7.689 31.588 1.00 91.69 96 VAL A O 1
ATOM 776 N N . HIS A 1 97 ? -12.027 9.161 30.862 1.00 87.31 97 HIS A N 1
ATOM 777 C CA . HIS A 1 97 ? -11.614 8.340 29.726 1.00 87.31 97 HIS A CA 1
ATOM 778 C C . HIS A 1 97 ? -10.833 7.099 30.166 1.00 87.31 97 HIS A C 1
ATOM 780 O O . HIS A 1 97 ? -11.094 6.009 29.663 1.00 87.31 97 HIS A O 1
ATOM 786 N N . ILE A 1 98 ? -9.929 7.244 31.141 1.00 89.19 98 ILE A N 1
ATOM 787 C CA . ILE A 1 98 ? -9.212 6.108 31.742 1.00 89.19 98 ILE A CA 1
ATOM 788 C C . ILE A 1 98 ? -10.192 5.211 32.508 1.00 89.19 98 ILE A C 1
ATOM 790 O O . ILE A 1 98 ? -10.127 3.991 32.388 1.00 89.19 98 ILE A O 1
ATOM 794 N N . LEU A 1 99 ? -11.128 5.805 33.256 1.00 91.75 99 LEU A N 1
ATOM 795 C CA . LEU A 1 99 ? -12.127 5.050 34.020 1.00 91.75 99 LEU A CA 1
ATOM 796 C C . LEU A 1 99 ? -13.049 4.224 33.114 1.00 91.75 99 LEU A C 1
ATOM 798 O O . LEU A 1 99 ? -13.255 3.041 33.373 1.00 91.75 99 LEU A O 1
ATOM 802 N N . ASN A 1 100 ? -13.548 4.812 32.024 1.00 89.56 100 ASN A N 1
ATOM 803 C CA . ASN A 1 100 ? -14.377 4.098 31.051 1.00 89.56 100 ASN A CA 1
ATOM 804 C C . ASN A 1 100 ? -13.598 2.960 30.387 1.00 89.56 100 ASN A C 1
ATOM 806 O O . ASN A 1 100 ? -14.107 1.848 30.266 1.00 89.56 100 ASN A O 1
ATOM 810 N N . LYS A 1 101 ? -12.334 3.213 30.028 1.00 88.31 101 LYS A N 1
ATOM 811 C CA . LYS A 1 101 ? -11.459 2.198 29.445 1.00 88.31 101 LYS A CA 1
ATOM 812 C C . LYS A 1 101 ? -11.231 1.017 30.397 1.00 88.31 101 LYS A C 1
ATOM 814 O O . LYS A 1 101 ? -11.337 -0.136 29.985 1.00 88.31 101 LYS A O 1
ATOM 819 N N . LEU A 1 102 ? -10.972 1.295 31.674 1.00 91.69 102 LEU A N 1
ATOM 820 C CA . LEU A 1 102 ? -10.848 0.271 32.712 1.00 91.69 102 LEU A CA 1
ATOM 821 C C . LEU A 1 102 ? -12.148 -0.526 32.877 1.00 91.69 102 LEU A C 1
ATOM 823 O O . LEU A 1 102 ? -12.114 -1.749 32.988 1.00 91.69 102 LEU A O 1
ATOM 827 N N . GLN A 1 103 ? -13.296 0.154 32.881 1.00 92.31 103 GLN A N 1
ATOM 828 C CA . GLN A 1 103 ? -14.599 -0.488 33.024 1.00 92.31 103 GLN A CA 1
ATOM 829 C C . GLN A 1 103 ? -14.885 -1.467 31.875 1.00 92.31 103 GLN A C 1
ATOM 831 O O . GLN A 1 103 ? -15.412 -2.554 32.116 1.00 92.31 103 GLN A O 1
ATOM 836 N N . GLU A 1 104 ? -14.544 -1.103 30.639 1.00 89.19 104 GLU A N 1
ATOM 837 C CA . GLU A 1 104 ? -14.679 -1.980 29.471 1.00 89.19 104 GLU A CA 1
ATOM 838 C C . GLU A 1 104 ? -13.784 -3.221 29.578 1.00 89.19 104 GLU A C 1
ATOM 840 O O . GLU A 1 104 ? -14.273 -4.337 29.397 1.00 89.19 104 GLU A O 1
ATOM 845 N N . GLU A 1 105 ? -12.511 -3.054 29.951 1.00 89.12 105 GLU A N 1
ATOM 846 C CA . GLU A 1 105 ? -11.587 -4.182 30.142 1.00 89.12 105 GLU A CA 1
ATOM 847 C C . GLU A 1 105 ? -12.041 -5.116 31.271 1.00 89.12 105 GLU A C 1
ATOM 849 O O . GLU A 1 105 ? -12.019 -6.335 31.118 1.00 89.12 105 GLU A O 1
ATOM 854 N N . MET A 1 106 ? -12.541 -4.571 32.384 1.00 94.50 106 MET A N 1
ATOM 855 C CA . MET A 1 106 ? -13.084 -5.383 33.480 1.00 94.50 106 MET A CA 1
ATOM 856 C C . MET A 1 106 ? -14.322 -6.181 33.056 1.00 94.50 106 MET A C 1
ATOM 858 O O . MET A 1 106 ? -14.468 -7.340 33.445 1.00 94.50 106 MET A O 1
ATOM 862 N N . LYS A 1 107 ? -15.203 -5.601 32.230 1.00 92.88 107 LYS A N 1
ATOM 863 C CA . LYS A 1 107 ? -16.358 -6.321 31.665 1.00 92.88 107 LYS A CA 1
ATOM 864 C C . LYS A 1 107 ? -15.916 -7.443 30.725 1.00 92.88 107 LYS A C 1
ATOM 866 O O . LYS A 1 107 ? -16.465 -8.539 30.803 1.00 92.88 107 LYS A O 1
ATOM 871 N N . LYS A 1 108 ? -14.909 -7.193 29.886 1.00 90.31 108 LYS A N 1
ATOM 872 C CA . LYS A 1 108 ? -14.330 -8.197 28.984 1.00 90.31 108 LYS A CA 1
ATOM 873 C C . LYS A 1 108 ? -13.707 -9.363 29.761 1.00 90.31 108 LYS A C 1
ATOM 875 O O . LYS A 1 108 ? -14.021 -10.516 29.482 1.00 90.31 108 LYS A O 1
ATOM 880 N N . LEU A 1 109 ? -12.924 -9.070 30.802 1.00 91.12 109 LEU A N 1
ATOM 881 C CA . LEU A 1 109 ? -12.356 -10.084 31.701 1.00 91.12 109 LEU A CA 1
ATOM 882 C C . LEU A 1 109 ? -13.434 -10.899 32.426 1.00 91.12 109 LEU A C 1
ATOM 884 O O . LEU A 1 109 ? -13.268 -12.099 32.641 1.00 91.12 109 LEU A O 1
ATOM 888 N N . ALA A 1 110 ? -14.544 -10.269 32.817 1.00 92.56 110 ALA A N 1
ATOM 889 C CA . ALA A 1 110 ? -15.664 -10.975 33.431 1.00 92.56 110 ALA A CA 1
ATOM 890 C C . ALA A 1 110 ? -16.337 -11.953 32.451 1.00 92.56 110 ALA A C 1
ATOM 892 O O . ALA A 1 110 ? -16.650 -13.076 32.842 1.00 92.56 110 ALA A O 1
ATOM 893 N N . GLN A 1 111 ? -16.509 -11.560 31.184 1.00 90.81 111 GLN A N 1
ATOM 894 C CA . GLN A 1 111 ? -17.035 -12.439 30.133 1.00 90.81 111 GLN A CA 1
ATOM 895 C C . GLN A 1 111 ? -16.112 -13.639 29.884 1.00 90.81 111 GLN A C 1
ATOM 897 O O . GLN 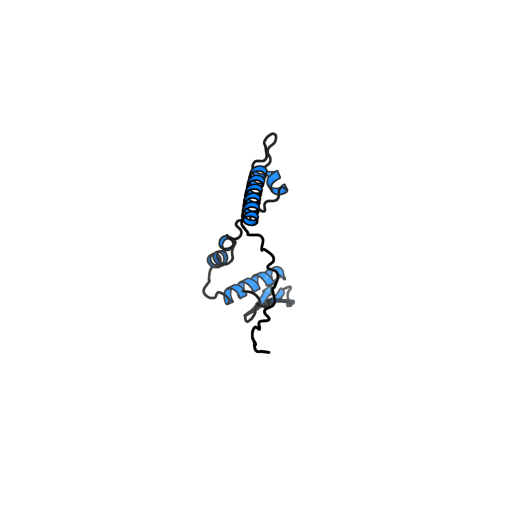A 1 111 ? -16.573 -14.777 29.898 1.00 90.81 111 GLN A O 1
ATOM 902 N N . GLU A 1 112 ? -14.803 -13.410 29.771 1.00 89.00 112 GLU A N 1
ATOM 903 C CA . GLU A 1 112 ? -13.805 -14.472 29.586 1.00 89.00 112 GLU A CA 1
ATOM 904 C C . GLU A 1 112 ? -13.769 -15.460 30.771 1.00 89.00 112 GLU A C 1
ATOM 906 O O . GLU A 1 112 ? -13.684 -16.680 30.595 1.00 89.00 112 GLU A O 1
ATOM 911 N N . ARG A 1 113 ? -13.905 -14.957 32.006 1.00 89.44 113 ARG A N 1
ATOM 912 C CA . ARG A 1 113 ? -14.039 -15.798 33.210 1.00 89.44 113 ARG A CA 1
ATOM 913 C C . ARG A 1 113 ? -15.307 -16.650 33.200 1.00 89.44 113 ARG A C 1
ATOM 915 O O . ARG A 1 113 ? -15.282 -17.777 33.683 1.00 89.44 113 ARG A O 1
ATOM 922 N N . GLU A 1 114 ? -16.408 -16.133 32.673 1.00 89.69 114 GLU A N 1
ATOM 923 C CA . GLU A 1 114 ? -17.661 -16.883 32.579 1.00 89.69 114 GLU A CA 1
ATOM 924 C C . GLU A 1 114 ? -17.587 -17.962 31.488 1.00 89.69 114 GLU A C 1
ATOM 926 O O . GLU A 1 114 ? -17.996 -19.103 31.698 1.00 89.69 114 GLU A O 1
ATOM 931 N N . GLU A 1 115 ? -16.988 -17.642 30.341 1.00 84.56 115 GLU A N 1
ATOM 932 C CA . GLU A 1 115 ? -16.752 -18.601 29.257 1.00 84.56 115 GLU A CA 1
ATOM 933 C C . GLU A 1 115 ? -15.822 -19.743 29.681 1.00 84.56 115 GLU A C 1
ATOM 935 O O . GLU A 1 115 ? -16.064 -20.903 29.343 1.00 84.56 115 GLU A O 1
ATOM 940 N N . THR A 1 116 ? -14.774 -19.447 30.451 1.00 79.12 116 THR A N 1
ATOM 941 C CA . THR A 1 116 ? -13.851 -20.466 30.978 1.00 79.12 116 THR A CA 1
ATOM 942 C C . THR A 1 116 ? -14.487 -21.346 32.055 1.00 79.12 116 THR A C 1
ATOM 944 O O . THR A 1 116 ? -14.137 -22.520 32.147 1.00 79.12 116 THR A O 1
ATOM 947 N N . ARG A 1 117 ? -15.460 -20.837 32.824 1.00 77.50 117 ARG A N 1
ATOM 948 C CA . ARG A 1 117 ? -16.236 -21.628 33.799 1.00 77.50 117 ARG A CA 1
ATOM 949 C C . ARG A 1 117 ? -17.252 -22.566 33.147 1.00 77.50 117 ARG A C 1
ATOM 951 O O . ARG A 1 117 ? -17.499 -23.642 33.681 1.00 77.50 117 ARG A O 1
ATOM 958 N N . LYS A 1 118 ? -17.833 -22.173 32.008 1.00 70.62 118 LYS A N 1
ATOM 959 C CA . LYS A 1 118 ? -18.845 -22.962 31.279 1.00 70.62 118 LYS A CA 1
ATOM 960 C C . LYS A 1 118 ? -18.274 -24.123 30.467 1.00 70.62 118 LYS A C 1
ATOM 962 O O . LYS A 1 118 ? -19.028 -25.012 30.081 1.00 70.62 118 LYS A O 1
ATOM 967 N N . LYS A 1 119 ? -16.970 -24.132 30.185 1.00 57.09 119 LYS A N 1
ATOM 968 C CA . LYS A 1 119 ? -16.327 -25.250 29.485 1.00 57.09 119 LYS A CA 1
ATOM 969 C C . LYS A 1 119 ? -16.194 -26.432 30.457 1.00 57.09 119 LYS A C 1
ATOM 971 O O . LYS A 1 119 ? -15.511 -26.282 31.472 1.00 57.09 119 LYS A O 1
ATOM 976 N N . PRO A 1 120 ? -16.823 -27.594 30.191 1.00 57.16 120 PRO A N 1
ATOM 977 C CA . PRO A 1 120 ? -16.638 -28.766 31.034 1.00 57.16 120 PRO A CA 1
ATOM 978 C C . PRO A 1 120 ? -15.156 -29.146 31.029 1.00 57.16 120 PRO A C 1
ATOM 980 O O . PRO A 1 120 ? -14.534 -29.264 29.971 1.00 57.16 120 PRO A O 1
ATOM 983 N N . LYS A 1 121 ? -14.577 -29.307 32.223 1.00 56.53 121 LYS A N 1
ATOM 984 C CA . LYS A 1 121 ? -13.252 -29.908 32.385 1.00 56.53 121 LYS A CA 1
ATOM 985 C C . LYS A 1 121 ? -13.334 -31.300 31.761 1.00 56.53 121 LYS A C 1
ATOM 987 O O . LYS A 1 121 ? -14.103 -32.118 32.256 1.00 56.53 121 LYS A O 1
ATOM 992 N N . MET A 1 122 ? -12.608 -31.542 30.668 1.00 51.47 122 MET A N 1
ATOM 993 C CA . MET A 1 122 ? -12.500 -32.877 30.082 1.00 51.47 122 MET A CA 1
ATOM 994 C C . MET A 1 122 ? -12.045 -33.841 31.178 1.00 51.47 122 MET A C 1
ATOM 996 O O . MET A 1 122 ? -10.931 -33.732 31.689 1.00 51.47 122 MET A O 1
ATOM 1000 N N . THR A 1 123 ? -12.934 -34.750 31.564 1.00 49.69 123 THR A N 1
ATOM 1001 C CA . THR A 1 123 ? -12.596 -35.936 32.337 1.00 49.69 123 THR A CA 1
ATOM 1002 C C . THR A 1 123 ? -11.622 -36.748 31.495 1.00 49.69 123 THR A C 1
ATOM 1004 O O . THR A 1 123 ? -11.909 -37.070 30.343 1.00 49.69 123 THR A O 1
ATOM 1007 N N . ILE A 1 124 ? -10.447 -37.032 32.053 1.00 53.38 124 ILE A N 1
ATOM 1008 C CA . ILE A 1 124 ? -9.493 -37.979 31.482 1.00 53.38 124 ILE A CA 1
ATOM 1009 C C . ILE A 1 124 ? -10.217 -39.327 31.437 1.00 53.38 124 ILE A C 1
ATOM 1011 O O . ILE A 1 124 ? -10.507 -39.904 32.482 1.00 53.38 124 ILE A O 1
ATOM 1015 N N . VAL A 1 125 ? -10.584 -39.782 30.240 1.00 47.84 125 VAL A N 1
ATOM 1016 C CA . VAL A 1 125 ? -11.104 -41.136 30.043 1.00 47.84 125 VAL A CA 1
ATOM 1017 C C . VAL A 1 125 ? -9.889 -42.048 29.968 1.00 47.84 125 VAL A C 1
ATOM 1019 O O . VAL A 1 125 ? -9.122 -42.005 29.008 1.00 47.84 125 VAL A O 1
ATOM 1022 N N . GLU A 1 126 ? -9.691 -42.811 31.035 1.00 47.94 126 GLU A N 1
ATOM 1023 C CA . GLU A 1 126 ? -8.707 -43.878 31.129 1.00 47.94 126 GLU A CA 1
ATOM 1024 C C . GLU A 1 126 ? -9.039 -44.943 30.073 1.00 47.94 126 GLU A C 1
ATOM 1026 O O . GLU A 1 126 ? -10.133 -45.508 30.035 1.00 47.94 126 GLU A O 1
ATOM 1031 N N . SER A 1 127 ? -8.117 -45.138 29.135 1.00 45.34 127 SER A N 1
ATOM 1032 C CA . SER A 1 127 ? -8.245 -46.069 28.021 1.00 45.34 127 SER A CA 1
ATOM 1033 C C . SER A 1 127 ? -8.239 -47.517 28.519 1.00 45.34 127 SER A C 1
ATOM 1035 O O . SER A 1 127 ? -7.177 -48.071 28.801 1.00 45.34 127 SER A O 1
ATOM 1037 N N . ILE A 1 128 ? -9.415 -48.140 28.586 1.00 48.12 128 ILE A N 1
ATOM 1038 C CA . ILE A 1 128 ? -9.563 -49.592 28.739 1.00 48.12 128 ILE A CA 1
ATOM 1039 C C . ILE A 1 128 ? -9.352 -50.236 27.361 1.00 48.12 128 ILE A C 1
ATOM 1041 O O . ILE A 1 128 ? -10.047 -49.905 26.398 1.00 48.12 128 ILE A O 1
ATOM 1045 N N . GLN A 1 129 ? -8.368 -51.134 27.260 1.00 44.22 129 GLN A N 1
ATOM 1046 C CA . GLN A 1 129 ? -8.107 -51.928 26.058 1.00 44.22 129 GLN A CA 1
ATOM 1047 C C . GLN A 1 129 ? -9.223 -52.960 25.805 1.00 44.22 129 GLN A C 1
ATOM 1049 O O . GLN A 1 129 ? -9.679 -53.595 26.757 1.00 44.22 129 GLN A O 1
ATOM 1054 N N . PRO A 1 130 ? -9.630 -53.198 24.544 1.00 45.62 130 PRO A N 1
ATOM 1055 C CA . PRO A 1 130 ? -10.546 -54.276 24.198 1.00 45.62 130 PRO A CA 1
ATOM 1056 C C . PRO A 1 130 ? -9.770 -55.554 23.841 1.00 45.62 130 PRO A C 1
ATOM 1058 O O . PRO A 1 130 ? -9.088 -55.617 22.822 1.00 45.62 130 PRO A O 1
ATOM 1061 N N . GLY A 1 131 ? -9.906 -56.582 24.675 1.00 39.94 131 GLY A N 1
ATOM 1062 C CA . GLY A 1 131 ? -9.455 -57.946 24.401 1.00 39.94 131 GLY A CA 1
ATOM 1063 C C . GLY A 1 131 ? -10.500 -58.923 24.921 1.00 39.94 131 GLY A C 1
ATOM 1064 O O . GLY A 1 131 ? -10.469 -59.317 26.080 1.00 39.94 131 GLY A O 1
ATOM 1065 N N . SER A 1 132 ? -11.484 -59.217 24.079 1.00 47.28 132 SER A N 1
ATOM 1066 C CA . SER A 1 132 ? -12.542 -60.200 24.298 1.00 47.28 132 SER A CA 1
ATOM 1067 C C . SER A 1 132 ? -12.036 -61.621 24.078 1.00 47.28 132 SER A C 1
ATOM 1069 O O . SER A 1 132 ? -11.413 -61.851 23.049 1.00 47.28 132 SER A O 1
ATOM 1071 N N . GLU A 1 133 ? -12.427 -62.557 24.945 1.00 41.22 133 GLU A N 1
ATOM 1072 C CA . GLU A 1 133 ? -12.866 -63.909 24.557 1.00 41.22 133 GLU A CA 1
ATOM 1073 C C . GLU A 1 133 ? -13.514 -64.631 25.756 1.00 41.22 133 GLU A C 1
ATOM 1075 O O . GLU A 1 133 ? -12.887 -64.758 26.809 1.00 41.22 133 GLU A O 1
ATOM 1080 N N . PRO A 1 134 ? -14.766 -65.111 25.634 1.00 60.75 134 PRO A N 1
ATOM 1081 C CA . PRO A 1 134 ? -15.285 -66.162 26.495 1.00 60.75 134 PRO A CA 1
ATOM 1082 C C . PRO A 1 134 ? -15.588 -67.449 25.703 1.00 60.75 134 PRO A C 1
ATOM 1084 O O . PRO A 1 134 ? -15.799 -67.412 24.494 1.00 60.75 134 PRO A O 1
ATOM 1087 N N . LEU A 1 135 ? -15.727 -68.539 26.466 1.00 41.88 135 LEU A N 1
ATOM 1088 C CA . LEU A 1 135 ? -16.152 -69.910 26.126 1.00 41.88 135 LEU A CA 1
ATOM 1089 C C . LEU A 1 135 ? -15.070 -70.883 25.627 1.00 41.88 135 LEU A C 1
ATOM 1091 O O . LEU A 1 135 ? -14.618 -70.814 24.494 1.00 41.88 135 LEU A O 1
ATOM 1095 N N . CYS A 1 136 ? -14.821 -71.918 26.435 1.00 39.78 136 CYS A N 1
ATOM 1096 C CA . CYS A 1 136 ? -15.410 -73.239 26.183 1.00 39.78 136 CYS A CA 1
ATOM 1097 C C . CYS A 1 136 ? -15.465 -74.061 27.483 1.00 39.78 136 CYS A C 1
ATOM 1099 O O . CYS A 1 136 ? -14.495 -74.152 28.230 1.00 39.78 136 CYS A O 1
ATOM 1101 N N . THR A 1 137 ? -16.650 -74.600 27.756 1.00 59.62 137 THR A N 1
ATOM 1102 C CA . THR A 1 137 ? -16.974 -75.613 28.770 1.00 59.62 137 THR A CA 1
ATOM 1103 C C . THR A 1 137 ? -16.466 -77.006 28.360 1.00 59.62 137 THR A C 1
ATOM 1105 O O . THR A 1 137 ? -15.986 -77.156 27.237 1.00 59.62 137 THR A O 1
ATOM 1108 N N . VAL A 1 138 ? -16.738 -78.004 29.224 1.00 43.78 138 VAL A N 1
ATOM 1109 C CA . VAL A 1 138 ? -16.846 -79.474 28.993 1.00 43.78 138 VAL A CA 1
ATOM 1110 C C . VAL A 1 138 ? -15.640 -80.268 29.548 1.00 43.78 138 VAL A C 1
ATOM 1112 O O . VAL A 1 138 ? -14.570 -80.251 28.950 1.00 43.78 138 VAL A O 1
ATOM 1115 N N . ASP A 1 139 ? -15.707 -80.726 30.812 1.00 41.88 139 ASP A N 1
ATOM 1116 C CA . ASP A 1 139 ? -16.030 -82.100 31.323 1.00 41.88 139 ASP A CA 1
ATOM 1117 C C . ASP A 1 139 ? -14.707 -82.848 31.665 1.00 41.88 139 ASP A C 1
ATOM 1119 O O . ASP A 1 139 ? -13.703 -82.597 31.007 1.00 41.88 139 ASP A O 1
ATOM 1123 N N . VAL A 1 140 ? -14.510 -83.714 32.673 1.00 38.97 140 VAL A N 1
ATOM 1124 C CA . VAL A 1 140 ? -15.304 -84.606 33.548 1.00 38.97 140 VAL A CA 1
ATOM 1125 C C . VAL A 1 140 ? -14.628 -84.639 34.924 1.00 38.97 140 VAL A C 1
ATOM 1127 O O . VAL A 1 140 ? -13.375 -84.612 34.950 1.00 38.97 140 VAL A O 1
#

pLDDT: mean 79.04, std 19.0, range [38.97, 97.31]

Secondary structure (DSSP, 8-state):
-----EEEEEEE-STT-EEEEEEETTEEEEEEESSHHHHHHHHHHHHHHHH-TT--SHHHHHHHHSGGGGTT-TTTTT---HHHHHTT--TTS--HHHHHHHHHHHHHHHHHHHHHHHS---------------------